Protein AF-X0Y4Y1-F1 (afdb_monomer_lite)

Secondary structure (DSSP, 8-state):
--S-SS--------HHHHHHS-HHHHHHHHHHHHHHHHHHHHHHHHHHHHHHHHHHHTT-------HHHHHHHHHHHHHHHHHHTTT-HHHHHHHHHHHHHHHHGGGHHHHSPPTT--S--PPPP-

Organism: NCBI:txid412755

Sequence (126 aa):
GVHQPAAVQECEFNKKAWNSISKRDQQMIRLAARLSTFDAWRDHAYKDLGAYKRFEKSGNTMLRLEPGFIKIAQKAANEWADKQVAGNAWFKKMLNHQRKFQRDMQVYPKMRSGPGTRTTIGKTHK

Radius of gyration: 20.58 Å; chains: 1; bounding box: 41×52×52 Å

pLDDT: mean 93.78, std 4.62, range [72.94, 98.62]

Structure (mmCIF, N/CA/C/O backbone):
data_AF-X0Y4Y1-F1
#
_entry.id   AF-X0Y4Y1-F1
#
loop_
_atom_site.group_PDB
_atom_site.id
_atom_site.type_symbol
_atom_site.label_atom_id
_atom_site.label_alt_id
_atom_site.label_comp_id
_atom_site.label_asym_id
_atom_site.label_entity_id
_atom_site.label_seq_id
_atom_site.pdbx_PDB_ins_code
_atom_site.Cartn_x
_atom_site.Cartn_y
_atom_site.Cartn_z
_atom_site.occupancy
_atom_site.B_iso_or_equiv
_atom_site.auth_seq_id
_atom_site.auth_comp_id
_atom_site.auth_asym_id
_atom_site.auth_atom_id
_atom_site.pdbx_PDB_model_num
ATOM 1 N N . GLY A 1 1 ? 3.843 -3.597 -5.943 1.00 74.06 1 GLY A N 1
ATOM 2 C CA . GLY A 1 1 ? 4.136 -4.739 -6.845 1.00 74.06 1 GLY A CA 1
ATOM 3 C C . GLY A 1 1 ? 2.937 -5.670 -6.947 1.00 74.06 1 GLY A C 1
ATOM 4 O O . GLY A 1 1 ? 1.946 -5.409 -6.284 1.00 74.06 1 GLY A O 1
ATOM 5 N N . VAL A 1 2 ? 3.004 -6.741 -7.750 1.00 86.00 2 VAL A N 1
ATOM 6 C CA . VAL A 1 2 ? 1.886 -7.708 -7.913 1.00 86.00 2 VAL A CA 1
ATOM 7 C C . VAL A 1 2 ? 1.454 -8.333 -6.581 1.00 86.00 2 VAL A C 1
ATOM 9 O O . VAL A 1 2 ? 0.261 -8.495 -6.359 1.00 86.00 2 VAL A O 1
ATOM 12 N N . HIS A 1 3 ? 2.405 -8.629 -5.688 1.00 87.75 3 HIS A N 1
ATOM 13 C CA . HIS A 1 3 ? 2.124 -9.193 -4.363 1.00 87.75 3 HIS A CA 1
ATOM 14 C C . HIS A 1 3 ? 1.499 -8.166 -3.399 1.00 87.75 3 HIS A C 1
ATOM 16 O O . HIS A 1 3 ? 0.562 -8.476 -2.676 1.00 87.75 3 HIS A O 1
ATOM 22 N N . GLN A 1 4 ? 2.012 -6.934 -3.412 1.00 86.75 4 GLN A N 1
ATOM 23 C CA . GLN A 1 4 ? 1.636 -5.870 -2.484 1.00 86.75 4 GLN A CA 1
ATOM 24 C C . GLN A 1 4 ? 1.617 -4.537 -3.242 1.00 86.75 4 GLN A C 1
ATOM 26 O O . GLN A 1 4 ? 2.655 -3.881 -3.401 1.00 86.75 4 GLN A O 1
ATOM 31 N N . PRO A 1 5 ? 0.469 -4.162 -3.833 1.00 84.62 5 PRO A N 1
ATOM 32 C CA . PRO A 1 5 ? 0.344 -2.925 -4.603 1.00 84.62 5 PRO A CA 1
ATOM 33 C C . PRO A 1 5 ? 0.370 -1.679 -3.709 1.00 84.62 5 PRO A C 1
ATOM 35 O O . PRO A 1 5 ? 0.775 -0.619 -4.171 1.00 84.62 5 PRO A O 1
ATOM 38 N N . ALA A 1 6 ? -0.005 -1.826 -2.438 1.00 85.00 6 ALA A N 1
ATOM 39 C CA . ALA A 1 6 ? 0.145 -0.826 -1.393 1.00 85.00 6 ALA A CA 1
ATOM 40 C C . ALA A 1 6 ? 0.516 -1.531 -0.084 1.00 85.00 6 ALA A C 1
ATOM 42 O O . ALA A 1 6 ? 0.023 -2.625 0.194 1.00 85.00 6 ALA A O 1
ATOM 43 N N . ALA A 1 7 ? 1.381 -0.901 0.703 1.00 85.38 7 ALA A N 1
ATOM 44 C CA . ALA A 1 7 ? 1.728 -1.324 2.049 1.00 85.38 7 ALA A CA 1
ATOM 45 C C . ALA A 1 7 ? 1.175 -0.293 3.030 1.00 85.38 7 ALA A C 1
ATOM 47 O O . ALA A 1 7 ? 1.371 0.905 2.829 1.00 85.38 7 ALA A O 1
ATOM 48 N N . VAL A 1 8 ? 0.500 -0.756 4.075 1.00 86.38 8 VAL A N 1
ATOM 49 C CA . VAL A 1 8 ? 0.129 0.075 5.221 1.00 86.38 8 VAL A CA 1
ATOM 50 C C . VAL A 1 8 ? 0.914 -0.418 6.423 1.00 86.38 8 VAL A C 1
ATOM 52 O O . VAL A 1 8 ? 1.168 -1.614 6.544 1.00 86.38 8 VAL A O 1
ATOM 55 N N . GLN A 1 9 ? 1.349 0.510 7.266 1.00 87.50 9 GLN A N 1
ATOM 56 C CA . GLN A 1 9 ? 1.945 0.172 8.550 1.00 87.50 9 GLN A CA 1
ATOM 57 C C . GLN A 1 9 ? 0.914 0.378 9.648 1.00 87.50 9 GLN A C 1
ATOM 59 O O . GLN A 1 9 ? 0.054 1.255 9.551 1.00 87.50 9 GLN A O 1
ATOM 64 N N . GLU A 1 10 ? 1.008 -0.450 10.676 1.00 90.12 10 GLU A N 1
ATOM 65 C CA . GLU A 1 10 ? 0.057 -0.486 11.775 1.00 90.12 10 GLU A CA 1
ATOM 66 C C . GLU A 1 10 ? 0.781 -0.141 13.076 1.00 90.12 10 GLU A C 1
ATOM 68 O O . GLU A 1 10 ? 1.930 -0.523 13.292 1.00 90.12 10 GLU A O 1
ATOM 73 N N . CYS A 1 11 ? 0.105 0.618 13.935 1.00 90.19 11 CYS A N 1
ATOM 74 C CA . CYS A 1 11 ? 0.552 0.891 15.292 1.00 90.19 11 CYS A CA 1
ATOM 75 C C . CYS A 1 11 ? -0.492 0.304 16.235 1.00 90.19 11 CYS A C 1
ATOM 77 O O . CYS A 1 11 ? -1.591 0.844 16.393 1.00 90.19 11 CYS A O 1
ATOM 79 N N . GLU A 1 12 ? -0.162 -0.850 16.802 1.00 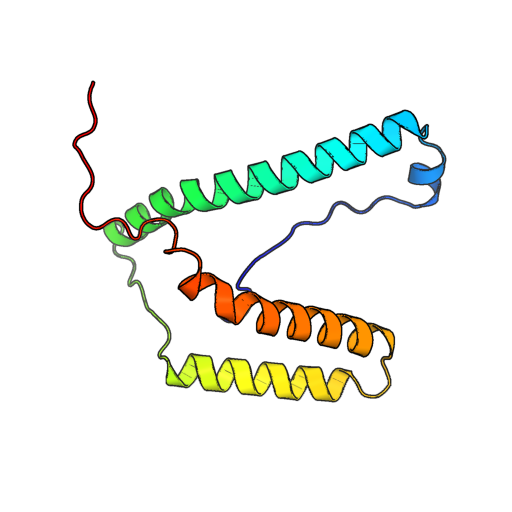94.12 12 GLU A N 1
ATOM 80 C CA . GLU A 1 12 ? -1.043 -1.567 17.708 1.00 94.12 12 GLU A CA 1
ATOM 81 C C . GLU A 1 12 ? -0.871 -1.061 19.139 1.00 94.12 12 GLU A C 1
ATOM 83 O O . GLU A 1 12 ? 0.239 -0.819 19.614 1.00 94.12 12 GLU A O 1
ATOM 88 N N . PHE A 1 13 ? -1.987 -0.931 19.852 1.00 95.62 13 PHE A N 1
ATOM 89 C CA . PHE A 1 13 ? -1.996 -0.536 21.255 1.00 95.62 13 PHE A CA 1
ATOM 90 C C . PHE A 1 13 ? -2.531 -1.673 22.111 1.00 95.62 13 PHE A C 1
ATOM 92 O O . PHE A 1 13 ? -3.564 -2.275 21.805 1.00 95.62 13 PHE A O 1
ATOM 99 N N . ASN A 1 14 ? -1.888 -1.906 23.256 1.00 97.88 14 ASN A N 1
ATOM 100 C CA . ASN A 1 14 ? -2.490 -2.726 24.296 1.00 97.88 14 ASN A CA 1
ATOM 101 C C . ASN A 1 14 ? -3.842 -2.119 24.711 1.00 97.88 14 ASN A C 1
ATOM 103 O O . ASN A 1 14 ? -3.928 -0.940 25.056 1.00 97.88 14 ASN A O 1
ATOM 107 N N . LYS A 1 15 ? -4.901 -2.936 24.727 1.00 97.75 15 LYS A N 1
ATOM 108 C CA . LYS A 1 15 ? -6.269 -2.458 24.979 1.00 97.75 15 LYS A CA 1
ATOM 109 C C . LYS A 1 15 ? -6.448 -1.836 26.368 1.00 97.75 15 LYS A C 1
ATOM 111 O O . LYS A 1 15 ? -7.170 -0.852 26.500 1.00 97.75 15 LYS A O 1
ATOM 116 N N . LYS A 1 16 ? -5.790 -2.378 27.401 1.00 98.31 16 LYS A N 1
ATOM 117 C CA . LYS A 1 16 ? -5.852 -1.828 28.765 1.00 98.31 16 LYS A CA 1
ATOM 118 C C . LYS A 1 16 ? -5.158 -0.468 28.828 1.00 98.31 16 LYS A C 1
ATOM 120 O O . LYS A 1 16 ? -5.746 0.472 29.351 1.00 98.31 16 LYS A O 1
ATOM 125 N N . ALA A 1 17 ? -3.966 -0.356 28.241 1.00 97.88 17 ALA A N 1
ATOM 126 C CA . ALA A 1 17 ? -3.230 0.905 28.165 1.00 97.88 17 ALA A CA 1
ATOM 127 C C . ALA A 1 17 ? -3.997 1.965 27.358 1.00 97.88 17 ALA A C 1
ATOM 129 O O . ALA A 1 17 ? -4.139 3.097 27.810 1.00 97.88 17 ALA A O 1
ATOM 130 N N . TRP A 1 18 ? -4.576 1.588 26.212 1.00 97.88 18 TRP A N 1
ATOM 131 C CA . TRP A 1 18 ? -5.420 2.486 25.420 1.00 97.88 18 TRP A CA 1
ATOM 132 C C . TRP A 1 18 ? -6.588 3.030 26.246 1.00 97.88 18 TRP A C 1
ATOM 134 O O . TRP A 1 18 ? -6.828 4.234 26.273 1.00 97.88 18 TRP A O 1
ATOM 144 N N . ASN A 1 19 ? -7.274 2.154 26.982 1.00 98.19 19 ASN A N 1
ATOM 145 C CA . ASN A 1 19 ? -8.425 2.531 27.798 1.00 98.19 19 ASN A CA 1
ATOM 146 C C . ASN A 1 19 ? -8.068 3.413 29.006 1.00 98.19 19 ASN A C 1
ATOM 148 O O . ASN A 1 19 ? -8.950 4.117 29.490 1.00 98.19 19 ASN A O 1
ATOM 152 N N . SER A 1 20 ? -6.817 3.400 29.485 1.00 98.12 20 SER A N 1
ATOM 153 C CA . SER A 1 20 ? -6.366 4.325 30.537 1.00 98.12 20 SER A CA 1
ATOM 154 C C . SER A 1 20 ? -6.034 5.731 30.028 1.00 98.12 20 SER A C 1
ATOM 156 O O . SER A 1 20 ? -5.912 6.651 30.832 1.00 98.12 20 SER A O 1
ATOM 158 N N . ILE A 1 21 ? -5.893 5.919 28.712 1.00 98.19 21 ILE A N 1
ATOM 159 C CA . ILE A 1 21 ? -5.638 7.231 28.104 1.00 98.19 21 ILE A CA 1
ATOM 160 C C . ILE A 1 21 ? -6.943 8.036 28.067 1.00 98.19 21 ILE A C 1
ATOM 162 O O . ILE A 1 21 ? -8.009 7.494 27.762 1.00 98.19 21 ILE A O 1
ATOM 166 N N . SER A 1 22 ? -6.860 9.344 28.329 1.00 98.56 22 SER A N 1
ATOM 167 C CA . SER A 1 22 ? -8.017 10.241 28.268 1.00 98.56 22 SER A CA 1
ATOM 168 C C . SER A 1 22 ? -8.670 10.229 26.875 1.00 98.56 22 SER A C 1
ATOM 170 O O . SER A 1 22 ? -8.003 10.058 25.854 1.00 98.56 22 SER A O 1
ATOM 172 N N . LYS A 1 23 ? -9.989 10.459 26.791 1.00 98.38 23 LYS A N 1
ATOM 173 C CA . LYS A 1 23 ? -10.690 10.508 25.490 1.00 98.38 23 LYS A CA 1
ATOM 174 C C . LYS A 1 23 ? -10.094 11.556 24.543 1.00 98.38 23 LYS A C 1
ATOM 176 O O . LYS A 1 23 ? -10.014 11.308 23.342 1.00 98.38 23 LYS A O 1
ATOM 181 N N . ARG A 1 24 ? -9.668 12.703 25.084 1.00 98.44 24 ARG A N 1
ATOM 182 C CA . ARG A 1 24 ? -9.015 13.773 24.319 1.00 98.44 24 ARG A CA 1
ATOM 183 C C . ARG A 1 24 ? -7.701 13.282 23.716 1.00 98.44 24 ARG A C 1
ATOM 185 O O . ARG A 1 24 ? -7.482 13.446 22.520 1.00 98.44 24 ARG A O 1
ATOM 192 N N . ASP A 1 25 ? -6.858 12.632 24.508 1.00 98.62 25 ASP A N 1
ATOM 193 C CA . ASP A 1 25 ? -5.550 12.179 24.030 1.00 98.62 25 ASP A CA 1
ATOM 194 C C . ASP A 1 25 ? -5.681 10.998 23.066 1.00 98.62 25 ASP A C 1
ATOM 196 O O . ASP A 1 25 ? -4.984 10.949 22.059 1.00 98.62 25 ASP A O 1
ATOM 200 N N . GLN A 1 26 ? -6.654 10.105 23.276 1.00 98.44 26 GLN A N 1
ATOM 201 C CA . GLN A 1 26 ? -7.004 9.077 22.291 1.00 98.44 26 GLN A CA 1
ATOM 202 C C . GLN A 1 26 ? -7.368 9.689 20.927 1.00 98.44 26 GLN A C 1
ATOM 204 O O . GLN A 1 26 ? -6.978 9.162 19.882 1.00 98.44 26 GLN A O 1
ATOM 209 N N . GLN A 1 27 ? -8.111 10.800 20.909 1.00 98.31 27 GLN A N 1
ATOM 210 C CA . GLN A 1 27 ? -8.437 11.513 19.669 1.00 98.31 27 GLN A CA 1
ATOM 211 C C . GLN A 1 27 ? -7.191 12.140 19.035 1.00 98.31 27 GLN A C 1
ATOM 213 O O . GLN A 1 27 ? -7.002 12.006 17.825 1.00 98.31 27 GLN A O 1
ATOM 218 N N . MET A 1 28 ? -6.320 12.752 19.841 1.00 98.62 28 MET A N 1
ATOM 219 C CA . MET A 1 28 ? -5.054 13.312 19.360 1.00 98.62 28 MET A CA 1
ATOM 220 C C . MET A 1 28 ? -4.145 12.236 18.762 1.00 98.62 28 MET A C 1
ATOM 222 O O . MET A 1 28 ? -3.605 12.437 17.677 1.00 98.62 28 MET A O 1
ATOM 226 N N . ILE A 1 29 ? -4.041 11.066 19.397 1.00 97.75 29 ILE A N 1
ATOM 227 C CA . ILE A 1 29 ? -3.270 9.932 18.874 1.00 97.75 29 ILE A CA 1
ATOM 228 C C . ILE A 1 29 ? -3.855 9.446 17.544 1.00 97.75 29 ILE A C 1
ATOM 230 O O . ILE A 1 29 ? -3.109 9.226 16.594 1.00 97.75 29 ILE A O 1
ATOM 234 N N . ARG A 1 30 ? -5.186 9.327 17.424 1.00 96.31 30 ARG A N 1
ATOM 235 C CA . ARG A 1 30 ? -5.831 8.950 16.150 1.00 96.31 30 ARG A CA 1
ATOM 236 C C . ARG A 1 30 ? -5.548 9.962 15.040 1.00 96.31 30 ARG A C 1
ATOM 238 O O . ARG A 1 30 ? -5.319 9.558 13.900 1.00 96.31 30 ARG A O 1
ATOM 245 N N . LEU A 1 31 ? -5.567 11.257 15.357 1.00 97.69 31 LEU A N 1
ATOM 246 C CA . LEU A 1 31 ? -5.250 12.310 14.395 1.00 97.69 31 LEU A CA 1
ATOM 247 C C . LEU A 1 31 ? -3.779 12.250 13.971 1.00 97.69 31 LEU A C 1
ATOM 249 O O . LEU A 1 31 ? -3.500 12.276 12.773 1.00 97.69 31 LEU A O 1
ATOM 253 N N . ALA A 1 32 ? -2.864 12.109 14.931 1.00 96.94 32 ALA A N 1
ATOM 254 C CA . ALA A 1 32 ? -1.440 11.954 14.666 1.00 96.94 32 ALA A CA 1
ATOM 255 C C . ALA A 1 32 ? -1.171 10.725 13.788 1.00 96.94 32 ALA A C 1
ATOM 257 O O . ALA A 1 32 ? -0.539 10.855 12.748 1.00 96.94 32 ALA A O 1
ATOM 258 N N . ALA A 1 33 ? -1.742 9.562 14.118 1.00 95.50 33 ALA A N 1
ATOM 259 C CA . ALA A 1 33 ? -1.595 8.343 13.321 1.00 95.50 33 ALA A CA 1
ATOM 260 C C . ALA A 1 33 ? -2.109 8.516 11.881 1.00 95.50 33 ALA A C 1
ATOM 262 O O . ALA A 1 33 ? -1.458 8.084 10.925 1.00 95.50 33 ALA A O 1
ATOM 263 N N . ARG A 1 34 ? -3.255 9.194 11.704 1.00 94.94 34 ARG A N 1
ATOM 264 C CA . ARG A 1 34 ? -3.779 9.526 10.373 1.00 94.94 34 ARG A CA 1
ATOM 265 C C . ARG A 1 34 ? -2.803 10.416 9.605 1.00 94.94 34 ARG A C 1
ATOM 267 O O . ARG A 1 34 ? -2.514 10.114 8.452 1.00 94.94 34 ARG A O 1
ATOM 274 N N . LEU A 1 35 ? -2.299 11.482 10.228 1.00 96.12 35 LEU A N 1
ATOM 275 C CA . LEU A 1 35 ? -1.347 12.401 9.603 1.00 96.12 35 LEU A CA 1
ATOM 276 C C . LEU A 1 35 ? -0.048 11.684 9.224 1.00 96.12 35 LEU A C 1
ATOM 278 O O . LEU A 1 35 ? 0.346 11.731 8.064 1.00 96.12 35 LEU A O 1
ATOM 282 N N . SER A 1 36 ? 0.543 10.929 10.152 1.00 94.75 36 SER A N 1
ATOM 283 C CA . SER A 1 36 ? 1.759 10.150 9.909 1.00 94.75 36 SER A CA 1
ATOM 284 C C . SER A 1 36 ? 1.591 9.148 8.768 1.00 94.75 36 SER A C 1
ATOM 286 O O . SER A 1 36 ? 2.510 8.976 7.974 1.00 94.75 36 SER A O 1
ATOM 288 N N . THR A 1 37 ? 0.414 8.529 8.628 1.00 93.44 37 THR A N 1
ATOM 289 C CA . THR A 1 37 ? 0.118 7.640 7.491 1.00 93.44 37 THR A CA 1
ATOM 290 C C . THR A 1 37 ? 0.167 8.399 6.161 1.00 93.44 37 THR A C 1
ATOM 292 O O . THR A 1 37 ? 0.776 7.925 5.202 1.00 93.44 37 THR A O 1
ATOM 295 N N . PHE A 1 38 ? -0.455 9.581 6.090 1.00 93.44 38 PHE A N 1
ATOM 296 C CA . PHE A 1 38 ? -0.443 10.403 4.875 1.00 93.44 38 PHE A CA 1
ATOM 297 C C . PHE A 1 38 ? 0.947 10.959 4.557 1.00 93.44 38 PHE A C 1
ATOM 299 O O . PHE A 1 38 ? 1.350 10.935 3.393 1.00 93.44 38 PHE A O 1
ATOM 306 N N . ASP A 1 39 ? 1.683 11.415 5.570 1.00 94.31 39 ASP A N 1
ATOM 307 C CA . ASP A 1 39 ? 3.049 11.905 5.402 1.00 94.31 39 ASP A CA 1
ATOM 308 C C . ASP A 1 39 ? 3.978 10.790 4.924 1.00 94.31 39 ASP A C 1
ATOM 310 O O . ASP A 1 39 ? 4.680 10.979 3.934 1.00 94.31 39 ASP A O 1
ATOM 314 N N . ALA A 1 40 ? 3.925 9.606 5.543 1.00 92.19 40 ALA A N 1
ATOM 315 C CA . ALA A 1 40 ? 4.717 8.456 5.117 1.00 92.19 40 ALA A CA 1
ATOM 316 C C . ALA A 1 40 ? 4.393 8.052 3.673 1.00 92.19 40 ALA A C 1
ATOM 318 O O . ALA A 1 40 ? 5.300 7.836 2.870 1.00 92.19 40 ALA A O 1
ATOM 319 N N . TRP A 1 41 ? 3.107 7.992 3.311 1.00 91.06 41 TRP A N 1
ATOM 320 C CA . TRP A 1 41 ? 2.696 7.667 1.945 1.00 91.06 41 TRP A CA 1
ATOM 321 C C . TRP A 1 41 ? 3.230 8.678 0.920 1.00 91.06 41 TRP A C 1
ATOM 323 O O . TRP A 1 41 ? 3.803 8.273 -0.094 1.00 91.06 41 TRP A O 1
ATOM 333 N N . ARG A 1 42 ? 3.092 9.984 1.192 1.00 91.62 42 ARG A N 1
ATOM 334 C CA . ARG A 1 42 ? 3.617 11.057 0.329 1.00 91.62 42 ARG A CA 1
ATOM 335 C C . ARG A 1 42 ? 5.134 10.957 0.190 1.00 91.62 42 ARG A C 1
ATOM 337 O O . ARG A 1 42 ? 5.664 11.016 -0.920 1.00 91.62 42 ARG A O 1
ATOM 344 N N . ASP A 1 43 ? 5.822 10.837 1.319 1.00 93.75 43 ASP A N 1
ATOM 345 C CA . ASP A 1 43 ? 7.274 10.888 1.387 1.00 93.75 43 ASP A CA 1
ATOM 346 C C . ASP A 1 43 ? 7.922 9.688 0.709 1.00 93.75 43 ASP A C 1
ATOM 348 O O . ASP A 1 43 ? 8.839 9.883 -0.088 1.00 93.75 43 ASP A O 1
ATOM 352 N N . HIS A 1 44 ? 7.446 8.470 0.985 1.00 92.00 44 HIS A N 1
ATOM 353 C CA . HIS A 1 44 ? 7.942 7.268 0.315 1.00 92.00 44 HIS A CA 1
ATOM 354 C C . HIS A 1 44 ? 7.735 7.376 -1.194 1.00 92.00 44 HIS A C 1
ATOM 356 O O . HIS A 1 44 ? 8.698 7.258 -1.946 1.00 92.00 44 HIS A O 1
ATOM 362 N N . ALA A 1 45 ? 6.521 7.726 -1.637 1.00 87.38 45 ALA A N 1
ATOM 363 C CA . ALA A 1 45 ? 6.218 7.840 -3.060 1.00 87.38 45 ALA A CA 1
ATOM 364 C C . ALA A 1 45 ? 7.150 8.823 -3.788 1.00 87.38 45 ALA A C 1
ATOM 366 O O . ALA A 1 45 ? 7.577 8.545 -4.906 1.00 87.38 45 ALA A O 1
ATOM 367 N N . TYR A 1 46 ? 7.490 9.959 -3.170 1.00 92.12 46 TYR A N 1
ATOM 368 C CA . TYR A 1 46 ? 8.385 10.941 -3.785 1.00 92.12 46 TYR A CA 1
ATOM 369 C C . TYR A 1 46 ? 9.865 10.533 -3.711 1.00 92.12 46 TYR A C 1
ATOM 371 O O . TYR A 1 46 ? 10.592 10.649 -4.702 1.00 92.12 46 TYR A O 1
ATOM 379 N N . LYS A 1 47 ? 10.322 10.029 -2.557 1.00 95.31 47 LYS A N 1
ATOM 380 C CA . LYS A 1 47 ? 11.715 9.595 -2.343 1.00 95.31 47 LYS A CA 1
ATOM 381 C C . LYS A 1 47 ? 12.072 8.398 -3.232 1.00 95.31 47 LYS A C 1
ATOM 383 O O . LYS A 1 47 ? 13.187 8.353 -3.765 1.00 95.31 47 LYS A O 1
ATOM 388 N N . ASP A 1 48 ? 11.119 7.501 -3.477 1.00 93.56 48 ASP A N 1
ATOM 389 C CA . ASP A 1 48 ? 11.284 6.337 -4.351 1.00 93.56 48 ASP A CA 1
ATOM 390 C C . ASP A 1 48 ? 11.585 6.729 -5.803 1.00 93.56 48 ASP A C 1
ATOM 392 O O . ASP A 1 48 ? 12.366 6.048 -6.464 1.00 93.56 48 ASP A O 1
ATOM 396 N N . LEU A 1 49 ? 11.077 7.866 -6.299 1.00 92.69 49 LEU A N 1
ATOM 397 C CA . LEU A 1 49 ? 11.409 8.355 -7.648 1.00 92.69 49 LEU A CA 1
ATOM 398 C C . LEU A 1 49 ? 12.904 8.658 -7.789 1.00 92.69 49 LEU A C 1
ATOM 400 O O . LEU A 1 49 ? 13.517 8.380 -8.822 1.00 92.69 49 LEU A O 1
ATOM 404 N N . GLY A 1 50 ? 13.499 9.244 -6.748 1.00 94.94 50 GLY A N 1
ATOM 405 C CA . GLY A 1 50 ? 14.932 9.509 -6.700 1.00 94.94 50 GLY A CA 1
ATOM 406 C C . GLY A 1 50 ? 15.742 8.220 -6.585 1.00 94.94 50 GLY A C 1
ATOM 407 O O . GLY A 1 50 ? 16.760 8.079 -7.259 1.00 94.94 50 GLY A O 1
ATOM 408 N N . ALA A 1 51 ? 15.284 7.273 -5.762 1.00 95.56 51 ALA A N 1
ATOM 409 C CA . ALA A 1 51 ? 15.929 5.971 -5.605 1.00 95.56 51 ALA A CA 1
ATOM 410 C C . ALA A 1 51 ? 15.908 5.152 -6.902 1.00 95.56 51 ALA A C 1
ATOM 412 O O . ALA A 1 51 ? 16.950 4.653 -7.320 1.00 95.56 51 ALA A O 1
ATOM 413 N N . TYR A 1 52 ? 14.764 5.101 -7.582 1.00 94.25 52 TYR A N 1
ATOM 414 C CA . TYR A 1 52 ? 14.600 4.426 -8.867 1.00 94.25 52 TYR A CA 1
ATOM 415 C C . TYR A 1 52 ? 15.611 4.934 -9.909 1.00 94.25 52 TYR A C 1
ATOM 417 O O . TYR A 1 52 ? 16.360 4.144 -10.479 1.00 94.25 52 TYR A O 1
ATOM 425 N N . LYS A 1 53 ? 15.736 6.261 -10.061 1.00 94.25 53 LYS A N 1
ATOM 426 C CA . LYS A 1 53 ? 16.723 6.880 -10.9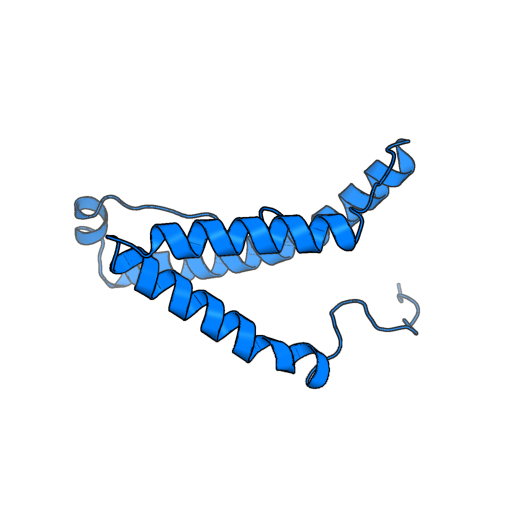68 1.00 94.25 53 LYS A CA 1
ATOM 427 C C . LYS A 1 53 ? 18.172 6.559 -10.601 1.00 94.25 53 LYS A C 1
ATOM 429 O O . LYS A 1 53 ? 19.034 6.573 -11.475 1.00 94.25 53 LYS A O 1
ATOM 434 N N . ARG A 1 54 ? 18.473 6.341 -9.315 1.00 96.62 54 ARG A N 1
ATOM 435 C CA . ARG A 1 54 ? 19.812 5.908 -8.892 1.00 96.62 54 ARG A CA 1
ATOM 436 C C . ARG A 1 54 ? 20.063 4.464 -9.305 1.00 96.62 54 ARG A C 1
ATOM 438 O O . ARG A 1 54 ? 21.092 4.219 -9.914 1.00 96.62 54 ARG A O 1
ATOM 445 N N . PHE A 1 55 ? 19.119 3.553 -9.062 1.00 96.12 55 PHE A N 1
ATOM 446 C CA . PHE A 1 55 ? 19.253 2.156 -9.487 1.00 96.12 55 PHE A CA 1
ATOM 447 C C . PHE A 1 55 ? 19.445 2.024 -11.000 1.00 96.12 55 PHE A C 1
ATOM 449 O O . PHE A 1 55 ? 20.355 1.321 -11.427 1.00 96.12 55 PHE A O 1
ATOM 456 N N . GLU A 1 56 ? 18.679 2.766 -11.805 1.00 94.88 56 GLU A N 1
ATOM 457 C CA . GLU A 1 56 ? 18.870 2.792 -13.264 1.00 94.88 56 GLU A CA 1
ATOM 458 C C . GLU A 1 56 ? 20.293 3.210 -13.669 1.00 94.88 56 GLU A C 1
ATOM 460 O O . GLU A 1 56 ? 20.876 2.633 -14.581 1.00 94.88 56 GLU A O 1
ATOM 465 N N . LYS A 1 57 ? 20.882 4.191 -12.975 1.00 95.94 57 LYS A N 1
ATOM 466 C CA . LYS A 1 57 ? 22.241 4.683 -13.262 1.00 95.94 57 LYS A CA 1
ATOM 467 C C . LYS A 1 57 ? 23.348 3.785 -12.715 1.00 95.94 57 LYS A C 1
ATOM 469 O O . LYS A 1 57 ? 24.457 3.817 -13.233 1.00 95.94 57 LYS A O 1
ATOM 474 N N . SER A 1 58 ? 23.064 3.013 -11.670 1.00 96.81 58 SER A N 1
ATOM 475 C CA . SER A 1 58 ? 24.025 2.131 -11.000 1.00 96.81 58 SER A CA 1
ATOM 476 C C . SER A 1 58 ? 24.233 0.785 -11.707 1.00 96.81 58 SER A C 1
ATOM 478 O O . SER A 1 58 ? 24.942 -0.064 -11.178 1.00 96.81 58 SER A O 1
ATOM 480 N N . GLY A 1 59 ? 23.647 0.583 -12.893 1.00 94.50 59 GLY A N 1
ATOM 481 C CA . GLY A 1 59 ? 23.804 -0.646 -13.677 1.00 94.50 59 GLY A CA 1
ATOM 482 C C . GLY A 1 59 ? 22.793 -1.746 -13.339 1.00 94.50 59 GLY A C 1
ATOM 483 O O . GLY A 1 59 ? 22.957 -2.881 -13.786 1.00 94.50 59 GLY A O 1
ATOM 484 N N . ASN A 1 60 ? 21.737 -1.445 -12.574 1.00 96.75 60 ASN A N 1
ATOM 485 C CA . ASN A 1 60 ? 20.679 -2.414 -12.298 1.00 96.75 60 ASN A CA 1
ATOM 486 C C . ASN A 1 60 ? 19.857 -2.698 -13.565 1.00 96.75 60 ASN A C 1
ATOM 488 O O . ASN A 1 60 ? 19.426 -1.783 -14.267 1.00 96.75 60 ASN A O 1
ATOM 492 N N . THR A 1 61 ? 19.548 -3.974 -13.810 1.00 94.69 61 THR A N 1
ATOM 493 C CA . THR A 1 61 ? 18.560 -4.349 -14.831 1.00 94.69 61 THR A CA 1
ATOM 494 C C . THR A 1 61 ? 17.153 -4.183 -14.265 1.00 94.69 61 THR A C 1
ATOM 496 O O . THR A 1 61 ? 16.730 -4.927 -13.378 1.00 94.69 61 THR A O 1
ATOM 499 N N . MET A 1 62 ? 16.413 -3.206 -14.784 1.00 92.75 62 MET A N 1
ATOM 500 C CA . MET A 1 62 ? 15.051 -2.907 -14.343 1.00 92.75 62 MET A CA 1
ATOM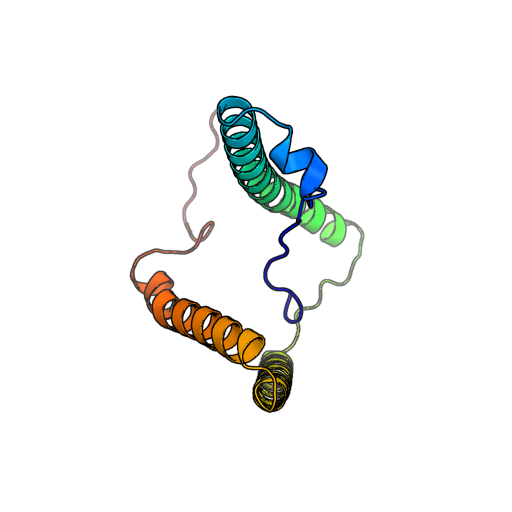 501 C C . MET A 1 62 ? 14.046 -3.735 -15.148 1.00 92.75 62 MET A C 1
ATOM 503 O O . MET A 1 62 ? 13.719 -3.407 -16.286 1.00 92.75 62 MET A O 1
ATOM 507 N N . LEU A 1 63 ? 13.554 -4.828 -14.563 1.00 91.62 63 LEU A N 1
ATOM 508 C CA . LEU A 1 63 ? 12.609 -5.730 -15.224 1.00 91.62 63 LEU A CA 1
ATOM 509 C C . LEU A 1 63 ? 11.157 -5.383 -14.891 1.00 91.62 63 LEU A C 1
ATOM 511 O O . LEU A 1 63 ? 10.806 -5.101 -13.742 1.00 91.62 63 LEU A O 1
ATOM 515 N N . ARG A 1 64 ? 10.285 -5.487 -15.896 1.00 91.62 64 ARG A N 1
ATOM 516 C CA . ARG A 1 64 ? 8.833 -5.459 -15.713 1.00 91.62 64 ARG A CA 1
ATOM 517 C C . ARG A 1 64 ? 8.276 -6.854 -15.947 1.00 91.62 64 ARG A C 1
ATOM 519 O O . ARG A 1 64 ? 8.560 -7.469 -16.965 1.00 91.62 64 ARG A O 1
ATOM 526 N N . LEU A 1 65 ? 7.461 -7.328 -15.008 1.00 93.50 65 LEU A N 1
ATOM 527 C CA . LEU A 1 65 ? 6.766 -8.603 -15.159 1.00 93.50 65 LEU A CA 1
ATOM 528 C C . LEU A 1 65 ? 5.851 -8.568 -16.385 1.00 93.50 65 LEU A C 1
ATOM 530 O O . LEU A 1 65 ? 5.146 -7.579 -16.615 1.00 93.50 65 LEU A O 1
ATOM 534 N N . GLU A 1 66 ? 5.838 -9.665 -17.134 1.00 96.38 66 GLU A N 1
ATOM 535 C CA . GLU A 1 66 ? 4.981 -9.799 -18.303 1.00 96.38 66 GLU A CA 1
ATOM 536 C C . GLU A 1 66 ? 3.495 -9.751 -17.916 1.00 96.38 66 GLU A C 1
ATOM 538 O O . GLU A 1 66 ? 3.097 -10.319 -16.890 1.00 96.38 66 GLU A O 1
ATOM 543 N N . PRO A 1 67 ? 2.627 -9.145 -18.747 1.00 95.62 67 PRO A N 1
ATOM 544 C CA . PRO A 1 67 ? 1.192 -9.090 -18.474 1.00 95.62 67 PRO A CA 1
ATOM 545 C C . PRO A 1 67 ? 0.554 -10.468 -18.240 1.00 95.62 67 PRO A C 1
ATOM 547 O O . PRO A 1 67 ? -0.321 -10.601 -17.381 1.00 95.62 67 PRO A O 1
ATOM 550 N N . GLY A 1 68 ? 1.012 -11.498 -18.964 1.00 97.19 68 GLY A N 1
ATOM 551 C CA . GLY A 1 68 ? 0.545 -12.879 -18.806 1.00 97.19 68 GLY A CA 1
ATOM 552 C C . GLY A 1 68 ? 0.836 -13.435 -17.412 1.00 97.19 68 GLY A C 1
ATOM 553 O O . GLY A 1 68 ? -0.069 -13.948 -16.752 1.00 97.19 68 GLY A O 1
ATOM 554 N N . PHE A 1 69 ? 2.062 -13.235 -16.918 1.00 95.69 69 PHE A N 1
ATOM 555 C CA . PHE A 1 69 ? 2.447 -13.614 -15.559 1.00 95.69 69 PHE A CA 1
ATOM 556 C C . PHE A 1 69 ? 1.601 -12.884 -14.509 1.00 95.69 69 PHE A C 1
ATOM 558 O O . PHE A 1 69 ? 1.063 -13.515 -13.599 1.00 95.69 69 PHE A O 1
ATOM 565 N N . ILE A 1 70 ? 1.422 -11.564 -14.655 1.00 95.69 70 ILE A N 1
ATOM 566 C CA . ILE A 1 70 ? 0.611 -10.754 -13.730 1.00 95.69 70 ILE A CA 1
ATOM 567 C C . ILE A 1 70 ? -0.822 -11.298 -13.649 1.00 95.69 70 ILE A C 1
ATOM 569 O O . ILE A 1 70 ? -1.351 -11.474 -12.551 1.00 95.69 70 ILE A O 1
ATOM 573 N N . LYS A 1 71 ? -1.439 -11.603 -14.797 1.00 95.88 71 LYS A N 1
ATOM 574 C CA . LYS A 1 71 ? -2.800 -12.154 -14.869 1.00 95.88 71 LYS A CA 1
ATOM 575 C C . LYS A 1 71 ? -2.903 -13.510 -14.168 1.00 95.88 71 LYS A C 1
ATOM 577 O O . LYS A 1 71 ? -3.853 -13.733 -13.420 1.00 95.88 71 LYS A O 1
ATOM 582 N N . ILE A 1 72 ? -1.936 -14.403 -14.391 1.00 97.19 72 ILE A N 1
ATOM 583 C CA . ILE A 1 72 ? -1.903 -15.729 -13.755 1.00 97.19 72 ILE A CA 1
ATOM 584 C C . ILE A 1 72 ? -1.742 -15.591 -12.238 1.00 97.19 72 ILE A C 1
ATOM 586 O O . ILE A 1 72 ? -2.512 -16.192 -11.490 1.00 97.19 72 ILE A O 1
ATOM 590 N N . ALA A 1 73 ? -0.818 -14.746 -11.776 1.00 96.19 73 ALA A N 1
ATOM 591 C CA . ALA A 1 73 ? -0.604 -14.497 -10.353 1.00 96.19 73 ALA A CA 1
ATOM 592 C C . ALA A 1 73 ? -1.862 -13.930 -9.669 1.00 96.19 73 ALA A C 1
ATOM 594 O O . ALA A 1 73 ? -2.255 -14.392 -8.599 1.00 96.19 73 ALA A O 1
ATOM 595 N N . GLN A 1 74 ? -2.544 -12.972 -10.306 1.00 95.00 74 GLN A N 1
ATOM 596 C CA . GLN A 1 74 ? -3.802 -12.414 -9.798 1.00 95.00 74 GLN A CA 1
ATOM 597 C C . GLN A 1 74 ? -4.934 -13.447 -9.766 1.00 95.00 74 GLN A C 1
ATOM 599 O O . GLN A 1 74 ? -5.725 -13.454 -8.822 1.00 95.00 74 GLN A O 1
ATOM 604 N N . LYS A 1 75 ? -5.028 -14.321 -10.776 1.00 96.62 75 LYS A N 1
ATOM 605 C CA . LYS A 1 75 ? -6.006 -15.417 -10.796 1.00 96.62 75 LYS A CA 1
ATOM 606 C C . LYS A 1 75 ? -5.760 -16.378 -9.630 1.00 96.62 75 LYS A C 1
ATOM 608 O O . LYS A 1 75 ? -6.675 -16.608 -8.847 1.00 96.62 75 LYS A O 1
ATOM 613 N N . ALA A 1 76 ? -4.524 -16.849 -9.467 1.00 97.12 76 ALA A N 1
ATOM 614 C CA . ALA A 1 76 ? -4.148 -17.761 -8.388 1.00 97.12 76 ALA A CA 1
ATOM 615 C C . ALA A 1 76 ? -4.419 -17.164 -6.994 1.00 97.12 76 ALA A C 1
ATOM 617 O O . ALA A 1 76 ? -4.975 -17.836 -6.126 1.00 97.12 76 ALA A O 1
ATOM 618 N N . ALA A 1 77 ? -4.095 -15.882 -6.785 1.00 95.06 77 ALA A N 1
ATOM 619 C CA . ALA A 1 77 ? -4.378 -15.189 -5.528 1.00 95.06 77 ALA A CA 1
ATOM 620 C C . ALA A 1 77 ? -5.887 -15.088 -5.236 1.00 95.06 77 ALA A C 1
ATOM 622 O O . ALA A 1 77 ? -6.309 -15.283 -4.096 1.00 95.06 77 ALA A O 1
ATOM 623 N N . ASN A 1 78 ? -6.708 -14.819 -6.258 1.00 95.88 78 ASN A N 1
ATOM 624 C CA . ASN A 1 78 ? -8.163 -14.781 -6.105 1.00 95.88 78 ASN A CA 1
ATOM 625 C C . ASN A 1 78 ? -8.744 -16.157 -5.772 1.00 95.88 78 ASN A C 1
ATOM 627 O O . ASN A 1 78 ? -9.534 -16.254 -4.840 1.00 95.88 78 ASN A O 1
ATOM 631 N N . GLU A 1 79 ? -8.318 -17.207 -6.475 1.00 97.62 79 GLU A N 1
ATOM 632 C CA . GLU A 1 79 ? -8.760 -18.582 -6.211 1.00 97.62 79 GLU A CA 1
ATOM 633 C C . GLU A 1 79 ? -8.385 -19.036 -4.797 1.00 97.62 79 GLU A C 1
ATOM 635 O O . GLU A 1 79 ? -9.182 -19.676 -4.111 1.00 97.62 79 GLU A O 1
ATOM 640 N N . TRP A 1 80 ? -7.184 -18.685 -4.330 1.00 96.56 80 TRP A N 1
ATOM 641 C CA . TRP A 1 80 ? -6.789 -18.933 -2.948 1.00 96.56 80 TRP A CA 1
ATOM 642 C C . TRP A 1 80 ? -7.684 -18.176 -1.961 1.00 96.56 80 TRP A C 1
ATOM 644 O O . TRP A 1 80 ? -8.182 -18.786 -1.015 1.00 96.56 80 TRP A O 1
ATOM 654 N N . ALA A 1 81 ? -7.933 -16.882 -2.191 1.00 95.94 81 ALA A N 1
ATOM 655 C CA . ALA A 1 81 ? -8.783 -16.074 -1.319 1.00 95.94 81 ALA A CA 1
ATOM 656 C C . ALA A 1 81 ? -10.222 -16.615 -1.267 1.00 95.94 81 ALA A C 1
ATOM 658 O O . ALA A 1 81 ? -10.816 -16.674 -0.194 1.00 95.94 81 ALA A O 1
ATOM 659 N N . ASP A 1 82 ? -10.764 -17.085 -2.391 1.00 97.19 82 ASP A N 1
ATOM 660 C CA . ASP A 1 82 ? -12.091 -17.705 -2.439 1.00 97.19 82 ASP A CA 1
ATOM 661 C C . ASP A 1 82 ? -12.156 -18.994 -1.613 1.00 97.19 82 ASP A C 1
ATOM 663 O O . ASP A 1 82 ? -13.150 -19.233 -0.929 1.00 97.19 82 ASP A O 1
ATOM 667 N N . LYS A 1 83 ? -11.078 -19.788 -1.580 1.00 97.12 83 LYS A N 1
ATOM 668 C CA . LYS A 1 83 ? -10.986 -20.954 -0.686 1.00 97.12 83 LYS A CA 1
ATOM 669 C C . LYS A 1 83 ? -10.959 -20.548 0.789 1.00 97.12 83 LYS A C 1
ATOM 671 O O . LYS A 1 83 ? -11.600 -21.208 1.599 1.00 97.12 83 LYS A O 1
ATOM 676 N N . GLN A 1 84 ? -10.287 -19.446 1.137 1.00 96.38 84 GLN A N 1
ATOM 677 C CA . GLN A 1 84 ? -10.227 -18.952 2.522 1.00 96.38 84 GLN A CA 1
ATOM 678 C C . GLN A 1 84 ? -11.572 -18.439 3.052 1.00 96.38 84 GLN A C 1
ATOM 680 O O . GLN A 1 84 ? -11.736 -18.266 4.257 1.00 96.38 84 GLN A O 1
ATOM 685 N N . VAL A 1 85 ? -12.550 -18.183 2.178 1.00 97.12 85 VAL A N 1
ATOM 686 C CA . VAL A 1 85 ? -13.907 -17.811 2.600 1.00 97.12 85 VAL A CA 1
ATOM 687 C C . VAL A 1 85 ? -14.601 -18.964 3.331 1.00 97.12 85 VAL A C 1
ATOM 689 O O . VAL A 1 85 ? -15.406 -18.716 4.235 1.00 97.12 85 VAL A O 1
ATOM 692 N N . ALA A 1 86 ? -14.310 -20.214 2.959 1.00 94.06 86 ALA A N 1
ATOM 693 C CA . ALA A 1 86 ? -14.888 -21.383 3.607 1.00 94.06 86 ALA A CA 1
ATOM 694 C C . ALA A 1 86 ? -14.432 -21.449 5.073 1.00 94.06 86 ALA A C 1
ATOM 696 O O . ALA A 1 86 ? -13.243 -21.464 5.371 1.00 94.06 86 ALA A O 1
ATOM 697 N N . GLY A 1 87 ? -15.386 -21.449 6.005 1.00 91.75 87 GLY A N 1
ATOM 698 C CA . GLY A 1 87 ? -15.094 -21.504 7.441 1.00 91.75 87 GLY A CA 1
ATOM 699 C C . GLY A 1 87 ? -14.619 -20.189 8.077 1.00 91.75 87 GLY A C 1
ATOM 700 O O . GLY A 1 87 ? -14.412 -20.165 9.286 1.00 91.75 87 GLY A O 1
ATOM 701 N N . ASN A 1 88 ? -14.496 -19.082 7.329 1.00 97.19 88 ASN A N 1
ATOM 702 C CA . ASN A 1 88 ? -14.034 -17.801 7.878 1.00 97.19 88 ASN A CA 1
ATOM 703 C C . ASN A 1 88 ? -14.955 -16.627 7.504 1.00 97.19 88 ASN A C 1
ATOM 705 O O . ASN A 1 88 ? -14.751 -15.903 6.524 1.00 97.19 88 ASN A O 1
ATOM 709 N N . ALA A 1 89 ? -15.981 -16.403 8.331 1.00 97.38 89 ALA A N 1
ATOM 710 C CA . ALA A 1 89 ? -16.960 -15.334 8.126 1.00 97.38 89 ALA A CA 1
ATOM 711 C C . ALA A 1 89 ? -16.336 -13.924 8.159 1.00 97.38 89 ALA A C 1
ATOM 713 O O . ALA A 1 89 ? -16.774 -13.035 7.423 1.00 97.38 89 ALA A O 1
ATOM 714 N N . TRP A 1 90 ? -15.300 -13.715 8.977 1.00 97.69 90 TRP A N 1
ATOM 715 C CA . TRP A 1 90 ? -14.600 -12.433 9.053 1.00 97.69 90 TRP A CA 1
ATOM 716 C C . TRP A 1 90 ? -13.822 -12.141 7.769 1.00 97.69 90 TRP A C 1
ATOM 718 O O . TRP A 1 90 ? -13.972 -11.067 7.182 1.00 97.69 90 TRP A O 1
ATOM 728 N N . PHE A 1 91 ? -13.061 -13.122 7.280 1.00 97.81 91 PHE A N 1
ATOM 729 C CA . PHE A 1 91 ? -12.333 -13.002 6.020 1.00 97.81 91 PHE A CA 1
ATOM 730 C C . PHE A 1 91 ? -13.288 -12.781 4.844 1.00 97.81 91 PHE A C 1
ATOM 732 O O . PHE A 1 91 ? -13.064 -11.877 4.041 1.00 97.81 91 PHE A O 1
ATOM 739 N N . LYS A 1 92 ? -14.416 -13.507 4.795 1.00 98.19 92 LYS A N 1
ATOM 740 C CA . LYS A 1 92 ? -15.481 -13.286 3.800 1.00 98.19 92 LYS A CA 1
ATOM 741 C C . LYS A 1 92 ? -15.943 -11.831 3.765 1.00 98.19 92 LYS A C 1
ATOM 743 O O . LYS A 1 92 ? -16.058 -11.242 2.690 1.00 98.19 92 LYS A O 1
ATOM 748 N N . LYS A 1 93 ? -16.211 -11.242 4.936 1.00 97.94 93 LYS A N 1
ATOM 749 C CA . LYS A 1 93 ? -16.628 -9.839 5.052 1.00 97.94 93 LYS A CA 1
ATOM 750 C C . LYS A 1 93 ? -15.558 -8.897 4.497 1.00 97.94 93 LYS A C 1
ATOM 752 O O . LYS A 1 93 ? -15.888 -8.021 3.697 1.00 97.94 93 LYS A O 1
ATOM 757 N N . MET A 1 94 ? -14.296 -9.095 4.880 1.00 97.31 94 MET A N 1
ATOM 758 C CA . MET A 1 94 ? -13.187 -8.242 4.442 1.00 97.31 94 MET A CA 1
ATOM 759 C C . MET A 1 94 ? -12.905 -8.358 2.944 1.00 97.31 94 MET A C 1
ATOM 761 O O . MET A 1 94 ? -12.823 -7.336 2.262 1.00 97.31 94 MET A O 1
ATOM 765 N N . LEU A 1 95 ? -12.854 -9.579 2.407 1.00 97.19 95 LEU A N 1
ATOM 766 C CA . LEU A 1 95 ? -12.650 -9.826 0.981 1.00 97.19 95 LEU A CA 1
ATOM 767 C C . LEU A 1 95 ? -13.762 -9.190 0.136 1.00 97.19 95 LEU A C 1
ATOM 769 O O . LEU A 1 95 ? -13.488 -8.540 -0.874 1.00 97.19 95 LEU A O 1
ATOM 773 N N . ASN A 1 96 ? -15.021 -9.319 0.565 1.00 98.06 96 ASN A N 1
ATOM 774 C CA . ASN A 1 96 ? -16.152 -8.703 -0.128 1.00 98.06 96 ASN A CA 1
ATOM 775 C C . ASN A 1 96 ? -16.071 -7.174 -0.118 1.00 98.06 96 ASN A C 1
ATOM 777 O O . ASN A 1 96 ? -16.301 -6.548 -1.154 1.00 98.06 96 ASN A O 1
ATOM 781 N N . HIS A 1 97 ? -15.717 -6.575 1.022 1.00 98.00 97 HIS A N 1
ATOM 782 C CA . HIS A 1 97 ? -15.535 -5.129 1.128 1.00 98.00 97 HIS A CA 1
ATOM 783 C C . HIS A 1 97 ? -14.408 -4.639 0.204 1.00 98.00 97 HIS A C 1
ATOM 785 O O . HIS A 1 97 ? -14.608 -3.708 -0.578 1.00 98.00 97 HIS A O 1
ATOM 791 N N . GLN A 1 98 ? -13.253 -5.313 0.223 1.00 95.56 98 GLN A N 1
ATOM 792 C CA . GLN A 1 98 ? -12.116 -5.000 -0.644 1.00 95.56 98 GLN A CA 1
ATOM 793 C C . GLN A 1 98 ? -12.489 -5.091 -2.132 1.00 95.56 98 GLN A C 1
ATOM 795 O O . GLN A 1 98 ? -12.245 -4.153 -2.890 1.00 95.56 98 GLN A O 1
ATOM 800 N N . ARG A 1 99 ? -13.125 -6.190 -2.557 1.00 97.12 99 ARG 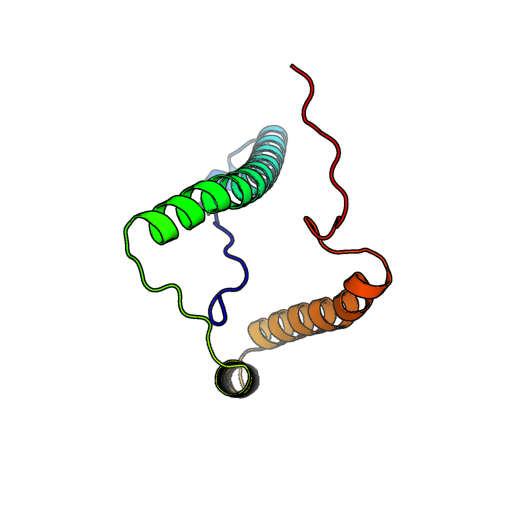A N 1
ATOM 801 C CA . ARG A 1 99 ? -13.543 -6.395 -3.954 1.00 97.12 99 ARG A CA 1
ATOM 802 C C . ARG A 1 99 ? -14.601 -5.395 -4.405 1.00 97.12 99 ARG A C 1
ATOM 804 O O . ARG A 1 99 ? -14.593 -5.000 -5.570 1.00 97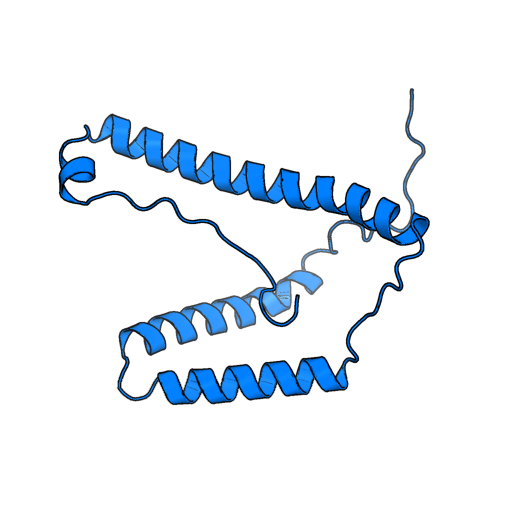.12 99 ARG A O 1
ATOM 811 N N . LYS A 1 100 ? -15.521 -4.995 -3.519 1.00 98.12 100 LYS A N 1
ATOM 812 C CA . LYS A 1 100 ? -16.496 -3.943 -3.831 1.00 98.12 100 LYS A CA 1
ATOM 813 C C . LYS A 1 100 ? -15.774 -2.624 -4.096 1.00 98.12 100 LYS A C 1
ATOM 815 O O . LYS A 1 100 ? -15.974 -2.043 -5.155 1.00 98.12 100 LYS A O 1
ATOM 820 N N . PHE A 1 101 ? -14.887 -2.212 -3.192 1.00 96.69 101 PHE A N 1
ATOM 821 C CA . PHE A 1 101 ? -14.099 -0.994 -3.368 1.00 96.69 101 PHE A CA 1
ATOM 822 C C . PHE A 1 101 ? -13.283 -1.019 -4.670 1.00 96.69 101 PHE A C 1
ATOM 824 O O . PHE A 1 101 ? -13.297 -0.054 -5.427 1.00 96.69 101 PHE A O 1
ATOM 831 N N . GLN A 1 102 ? -12.623 -2.139 -4.984 1.00 94.19 102 GLN A N 1
ATOM 832 C CA . GLN A 1 102 ? -11.880 -2.293 -6.240 1.00 94.19 102 GLN A CA 1
ATOM 833 C C . GLN A 1 102 ? -12.770 -2.134 -7.479 1.00 94.19 102 GLN A C 1
ATOM 835 O O . GLN A 1 102 ? -12.340 -1.504 -8.441 1.00 94.19 102 GLN A O 1
ATOM 840 N N . ARG A 1 1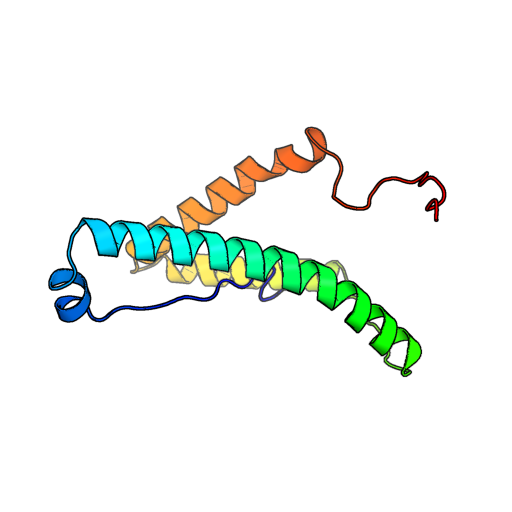03 ? -13.996 -2.677 -7.459 1.00 96.81 103 ARG A N 1
ATOM 841 C CA . ARG A 1 103 ? -14.982 -2.498 -8.537 1.00 96.81 103 ARG A CA 1
ATOM 842 C C . ARG A 1 103 ? -15.425 -1.044 -8.659 1.00 96.81 103 ARG A C 1
ATOM 844 O O . ARG A 1 103 ? -15.388 -0.500 -9.757 1.00 96.81 103 ARG A O 1
ATOM 851 N N . ASP A 1 104 ? -15.764 -0.407 -7.542 1.00 95.69 104 ASP A N 1
ATOM 852 C CA . ASP A 1 104 ? -16.168 1.002 -7.517 1.00 95.69 104 ASP A CA 1
ATOM 853 C C . ASP A 1 104 ? -15.044 1.910 -8.057 1.00 95.69 104 ASP A C 1
ATOM 855 O O . ASP A 1 104 ? -15.301 2.860 -8.787 1.00 95.69 104 ASP A O 1
ATOM 859 N N . MET A 1 105 ? -13.776 1.593 -7.778 1.00 94.38 105 MET A N 1
ATOM 860 C CA . MET A 1 105 ? -12.625 2.373 -8.249 1.00 94.38 105 MET A CA 1
ATOM 861 C C . MET A 1 105 ? -12.307 2.205 -9.744 1.00 94.38 105 MET A C 1
ATOM 863 O O . MET A 1 105 ? -11.489 2.961 -10.270 1.00 94.38 105 MET A O 1
ATOM 867 N N . GLN A 1 106 ? -12.955 1.285 -10.471 1.00 93.75 106 GLN A N 1
ATOM 868 C CA . GLN A 1 106 ? -12.717 1.100 -11.914 1.00 93.75 106 GLN A CA 1
ATOM 869 C C . GLN A 1 106 ? -13.111 2.324 -12.756 1.00 93.75 106 GLN A C 1
ATOM 871 O O . GLN A 1 106 ? -12.584 2.513 -13.851 1.00 93.75 106 GLN A O 1
ATOM 876 N N . VAL A 1 107 ? -14.011 3.177 -12.257 1.00 93.88 107 VAL A N 1
ATOM 877 C CA . VAL A 1 107 ? -14.394 4.443 -12.910 1.00 93.88 107 VAL A CA 1
ATOM 878 C C . VAL A 1 107 ? -13.356 5.551 -12.700 1.00 93.88 107 VAL A C 1
ATOM 880 O O . VAL A 1 107 ? -13.312 6.496 -13.487 1.00 93.88 107 VAL A O 1
ATOM 883 N N . TYR A 1 108 ? -12.468 5.436 -11.709 1.00 91.69 108 TYR A N 1
ATOM 884 C CA . TYR A 1 108 ? -11.529 6.504 -11.354 1.00 91.69 108 TYR A CA 1
ATOM 885 C C . TYR A 1 108 ? -10.692 7.029 -12.539 1.00 91.69 108 TYR A C 1
ATOM 887 O O . TYR A 1 108 ? -10.652 8.248 -12.721 1.00 91.69 108 TYR A O 1
ATOM 895 N N . PRO A 1 109 ? -10.108 6.178 -13.411 1.00 90.69 109 PRO A N 1
ATOM 896 C CA . PRO A 1 109 ? -9.338 6.660 -14.560 1.00 90.69 109 PRO A CA 1
ATOM 897 C C . PRO A 1 109 ? -10.174 7.411 -15.608 1.00 90.69 109 PRO A C 1
ATOM 899 O O . PRO A 1 109 ? -9.619 8.189 -16.374 1.00 90.69 109 PRO A O 1
ATOM 902 N N . LYS A 1 110 ? -11.500 7.195 -15.651 1.00 90.06 110 LYS A N 1
ATOM 903 C CA . LYS A 1 110 ? -12.420 7.954 -16.519 1.00 90.06 110 LYS A CA 1
ATOM 904 C C . LYS A 1 110 ? -12.707 9.346 -15.957 1.00 90.06 110 LYS A C 1
ATOM 906 O O . LYS A 1 110 ? -12.895 10.287 -16.713 1.00 90.06 110 LYS A O 1
ATOM 911 N N . MET A 1 111 ? -12.759 9.462 -14.630 1.00 92.12 111 MET A N 1
ATOM 912 C CA . MET A 1 111 ? -13.008 10.722 -13.929 1.00 92.12 111 MET A CA 1
ATOM 913 C C . MET A 1 111 ? -11.765 11.621 -13.907 1.00 92.12 111 MET A C 1
ATOM 915 O O . MET A 1 111 ? -11.883 12.844 -13.950 1.00 92.12 111 MET A O 1
ATOM 919 N N . ARG A 1 112 ? -10.566 11.038 -13.783 1.00 88.44 112 ARG A N 1
ATOM 920 C CA . ARG A 1 112 ? -9.331 11.793 -13.549 1.00 88.44 112 ARG A CA 1
ATOM 921 C C . ARG A 1 112 ? -8.116 11.101 -14.159 1.00 88.44 112 ARG A C 1
ATOM 923 O O . ARG A 1 112 ? -7.883 9.919 -13.919 1.00 88.44 112 ARG A O 1
ATOM 930 N N . SER A 1 113 ? -7.286 11.878 -14.853 1.00 85.88 113 SER A N 1
ATOM 931 C CA . SER A 1 113 ? -5.974 11.427 -15.328 1.00 85.88 113 SER A CA 1
ATOM 932 C C . SER A 1 113 ? -5.028 11.118 -14.163 1.00 85.88 113 SER A C 1
ATOM 934 O O . SER A 1 113 ? -5.051 11.784 -13.124 1.00 85.88 113 SER A O 1
ATOM 936 N N . GLY A 1 114 ? -4.177 10.109 -14.339 1.00 84.94 114 GLY A N 1
ATOM 937 C CA . GLY A 1 114 ? -3.230 9.688 -13.309 1.00 84.94 114 GLY A CA 1
ATOM 938 C C . GLY A 1 114 ? -2.224 10.786 -12.917 1.00 84.94 114 GLY A C 1
ATOM 939 O O . GLY A 1 114 ? -1.908 11.670 -13.717 1.00 84.94 114 GLY A O 1
ATOM 940 N N . PRO A 1 115 ? -1.669 10.749 -11.693 1.00 83.88 115 PRO A N 1
ATOM 941 C CA . PRO A 1 115 ? -0.521 11.581 -11.342 1.00 83.88 115 PRO A CA 1
ATOM 942 C C . PRO A 1 115 ? 0.633 11.388 -12.337 1.00 83.88 115 PRO A C 1
ATOM 944 O O . PRO A 1 115 ? 0.925 10.268 -12.746 1.00 83.88 115 PRO A O 1
ATOM 947 N N . GLY A 1 116 ? 1.287 12.483 -12.733 1.00 84.94 116 GLY A N 1
ATOM 948 C CA . GLY A 1 116 ? 2.433 12.442 -13.648 1.00 84.94 116 GLY A CA 1
ATOM 949 C C . GLY A 1 116 ? 2.095 12.251 -15.133 1.00 84.94 116 GLY A C 1
ATOM 950 O O . GLY A 1 116 ? 3.012 12.212 -15.941 1.00 84.94 116 GLY A O 1
ATOM 951 N N . THR A 1 117 ? 0.818 12.187 -15.531 1.00 89.62 117 THR A N 1
ATOM 952 C CA . THR A 1 117 ? 0.438 11.982 -16.946 1.00 89.62 117 THR A CA 1
ATOM 953 C C . THR A 1 117 ? 0.384 13.268 -17.778 1.00 89.62 117 THR A C 1
ATOM 955 O O . THR A 1 117 ? -0.094 13.239 -18.911 1.00 89.62 117 THR A O 1
ATOM 958 N N . ARG A 1 118 ? 0.804 14.422 -17.239 1.00 87.69 118 ARG A N 1
ATOM 959 C CA . ARG A 1 118 ? 0.893 15.660 -18.030 1.00 87.69 118 ARG A CA 1
ATOM 960 C C . ARG A 1 118 ? 2.024 15.520 -19.047 1.00 87.69 118 ARG A C 1
ATOM 962 O O . ARG A 1 118 ? 3.167 15.310 -18.660 1.00 87.69 118 ARG A O 1
ATOM 969 N N . THR A 1 119 ? 1.702 15.674 -20.326 1.00 87.69 119 THR A N 1
ATOM 970 C CA . THR A 1 119 ? 2.650 15.527 -21.443 1.00 87.69 119 THR A CA 1
ATOM 971 C C . THR A 1 119 ? 3.430 16.805 -21.744 1.00 87.69 119 THR A C 1
ATOM 973 O O . THR A 1 119 ? 4.519 16.742 -22.305 1.00 87.69 119 THR A O 1
ATOM 976 N N . THR A 1 120 ? 2.914 17.965 -21.334 1.00 91.62 120 THR A N 1
ATOM 977 C CA . THR A 1 120 ? 3.588 19.259 -21.478 1.00 91.62 120 THR A CA 1
ATOM 978 C C . THR A 1 120 ? 3.754 19.887 -20.100 1.00 91.62 120 THR A C 1
ATOM 980 O O . THR A 1 120 ? 2.778 20.265 -19.450 1.00 91.62 120 THR A O 1
ATOM 983 N N . ILE A 1 121 ? 5.001 19.960 -19.633 1.00 90.62 121 ILE A N 1
ATOM 984 C CA . ILE A 1 121 ? 5.371 20.530 -18.335 1.00 90.62 121 ILE A CA 1
ATOM 985 C C . ILE A 1 121 ? 6.190 21.795 -18.606 1.00 90.62 121 ILE A C 1
ATOM 987 O O . ILE A 1 121 ? 7.160 21.756 -19.360 1.00 90.62 121 ILE A O 1
ATOM 991 N N . GLY A 1 122 ? 5.772 22.923 -18.026 1.00 92.06 122 GLY A N 1
ATOM 992 C CA . GLY A 1 122 ? 6.498 24.189 -18.129 1.00 92.06 122 GLY A CA 1
ATOM 993 C C . GLY A 1 122 ? 7.882 24.122 -17.475 1.00 92.06 122 GLY A C 1
ATOM 994 O O . GLY A 1 122 ? 8.164 23.234 -16.669 1.00 92.06 122 GLY A O 1
ATOM 995 N N . LYS A 1 123 ? 8.756 25.073 -17.816 1.00 92.06 123 LYS A N 1
ATOM 996 C CA . LYS A 1 123 ? 10.080 25.180 -17.189 1.00 92.06 123 LYS A CA 1
ATOM 997 C C . LYS A 1 123 ? 9.930 25.536 -15.707 1.00 92.06 123 LYS A C 1
ATOM 999 O O . LYS A 1 123 ? 9.036 26.285 -15.328 1.00 92.06 123 LYS A O 1
ATOM 1004 N N . THR A 1 124 ? 10.833 25.031 -14.875 1.00 89.69 124 THR A N 1
ATOM 1005 C CA . THR A 1 124 ? 10.994 25.533 -13.507 1.00 89.69 124 THR A CA 1
ATOM 1006 C C . THR A 1 124 ? 11.605 26.930 -13.564 1.00 89.69 124 THR A C 1
ATOM 1008 O O . THR A 1 124 ? 12.624 27.121 -14.232 1.00 89.69 124 THR A O 1
ATOM 1011 N N . HIS A 1 125 ? 11.008 27.890 -12.866 1.00 89.12 125 HIS A N 1
ATOM 1012 C CA . HIS A 1 125 ? 11.586 29.219 -12.686 1.00 89.12 125 HIS A CA 1
ATOM 1013 C C . HIS A 1 125 ? 12.475 29.211 -11.439 1.00 89.12 125 HIS A C 1
ATOM 1015 O O . HIS A 1 125 ? 12.161 28.513 -10.474 1.00 89.12 125 HIS A O 1
ATOM 1021 N N . LYS A 1 126 ? 13.611 29.907 -11.515 1.00 72.94 126 LYS A N 1
ATOM 1022 C CA . LYS A 1 126 ? 14.502 30.116 -10.371 1.00 72.94 126 LYS A CA 1
ATOM 1023 C C . LYS A 1 126 ? 13.933 31.183 -9.451 1.00 72.94 126 LYS A C 1
ATOM 1025 O O . LYS A 1 126 ? 13.326 32.128 -10.001 1.00 72.94 126 LYS A O 1
#

Foldseek 3Di:
DLVPPDDFDDDDDDPVVLVPDDPVVNVVVVVVSVVVRVVVVVVCVVVVVVVVVVCVVVPHDDDDDDPVVSVVSVVVVVVVLVVVVVPDVPSVVVVVVVVVVVVVCPCVCVVDPDPPPDPDDDDDDD

InterPro domains:
  IPR038404 TRAP transporter solute receptor DctP superfamily [G3DSA:3.40.190.170] (3-98)